Protein AF-A0A834I9S8-F1 (afdb_monomer)

Secondary structure (DSSP, 8-state):
----------------HHHHHHIIIIIS---PPPPPP-S-PPPHHHHHHHHHHHHHHHHHHHHHHHHHHHH------------PPPP-

Organism: Rhynchophorus ferrugineus (NCBI:txid354439)

Structure (mmCIF, N/CA/C/O backbone):
data_AF-A0A834I9S8-F1
#
_entry.id   AF-A0A834I9S8-F1
#
loop_
_atom_site.group_PDB
_atom_site.id
_a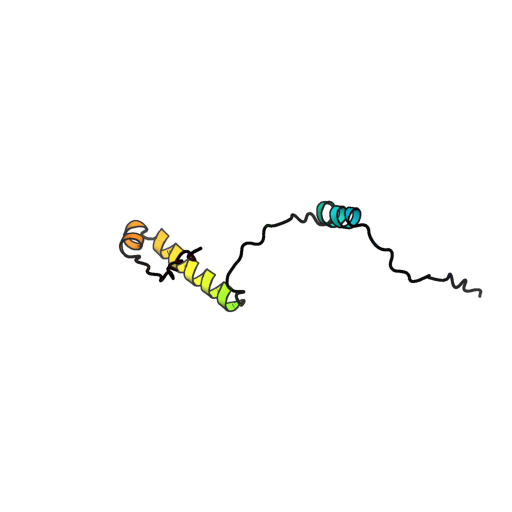tom_site.type_symbol
_atom_site.label_atom_id
_atom_site.label_alt_id
_atom_site.label_comp_id
_atom_site.label_asym_id
_atom_site.label_entity_id
_atom_site.label_seq_id
_atom_site.pdbx_PDB_ins_code
_atom_site.Cartn_x
_atom_site.Cartn_y
_atom_site.Cartn_z
_atom_site.occupancy
_atom_site.B_iso_or_equiv
_atom_site.auth_seq_id
_atom_site.auth_comp_id
_atom_site.auth_asym_id
_atom_site.auth_atom_id
_atom_site.pdbx_PDB_model_num
ATOM 1 N N . MET A 1 1 ? 32.906 11.238 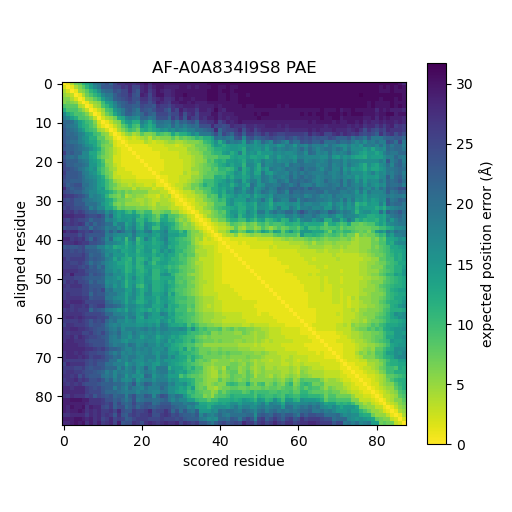-61.241 1.00 43.94 1 MET A N 1
ATOM 2 C CA . MET A 1 1 ? 31.898 10.520 -60.440 1.00 43.94 1 MET A CA 1
ATOM 3 C C . MET A 1 1 ? 32.556 9.228 -60.006 1.00 43.94 1 MET A C 1
ATOM 5 O O . MET A 1 1 ? 32.662 8.323 -60.818 1.00 43.94 1 MET A O 1
ATOM 9 N N . SER A 1 2 ? 33.110 9.220 -58.797 1.00 38.34 2 SER A N 1
ATOM 10 C CA . SER A 1 2 ? 33.755 8.050 -58.202 1.00 38.34 2 SER A CA 1
ATOM 11 C C . SER A 1 2 ? 33.212 7.953 -56.788 1.00 38.34 2 SER A C 1
ATOM 13 O O . SER A 1 2 ? 33.559 8.763 -55.933 1.00 38.34 2 SER A O 1
ATOM 15 N N . THR A 1 3 ? 32.258 7.051 -56.598 1.00 46.81 3 THR A N 1
ATOM 16 C CA . THR A 1 3 ? 31.727 6.709 -55.284 1.00 46.81 3 THR A CA 1
ATOM 17 C C . THR A 1 3 ? 32.686 5.675 -54.715 1.00 46.81 3 THR A C 1
ATOM 19 O O . THR A 1 3 ? 32.755 4.554 -55.211 1.00 46.81 3 THR A O 1
ATOM 22 N N . GLU A 1 4 ? 33.511 6.077 -53.752 1.00 52.66 4 GLU A N 1
ATOM 23 C CA . GLU A 1 4 ? 34.287 5.126 -52.963 1.00 52.66 4 GLU A CA 1
ATOM 24 C C . GLU A 1 4 ? 33.327 4.479 -51.965 1.00 52.66 4 GLU A C 1
ATOM 26 O O . GLU A 1 4 ? 33.040 5.019 -50.895 1.00 52.66 4 GLU A O 1
ATOM 31 N N . ASP A 1 5 ? 32.778 3.335 -52.367 1.00 49.25 5 ASP A N 1
ATOM 32 C CA . ASP A 1 5 ? 31.991 2.456 -51.512 1.00 49.25 5 ASP A CA 1
ATOM 33 C C . ASP A 1 5 ? 32.927 1.814 -50.480 1.00 49.25 5 ASP A C 1
ATOM 35 O O . ASP A 1 5 ? 33.447 0.711 -50.647 1.00 49.25 5 ASP A O 1
ATOM 39 N N . GLY A 1 6 ? 33.188 2.555 -49.403 1.00 51.25 6 GLY A N 1
ATOM 40 C CA . GLY A 1 6 ? 33.881 2.046 -48.230 1.00 51.25 6 GLY A CA 1
ATOM 41 C C . GLY A 1 6 ? 33.041 0.956 -47.572 1.00 51.25 6 GLY A C 1
ATOM 42 O O . GLY A 1 6 ? 32.006 1.248 -46.968 1.00 51.25 6 GLY A O 1
ATOM 43 N N . GLU A 1 7 ? 33.499 -0.292 -47.690 1.00 51.44 7 GLU A N 1
ATOM 44 C CA . GLU A 1 7 ? 32.929 -1.480 -47.057 1.00 51.44 7 GLU A CA 1
ATOM 45 C C . GLU A 1 7 ? 32.599 -1.220 -45.579 1.00 51.44 7 GLU 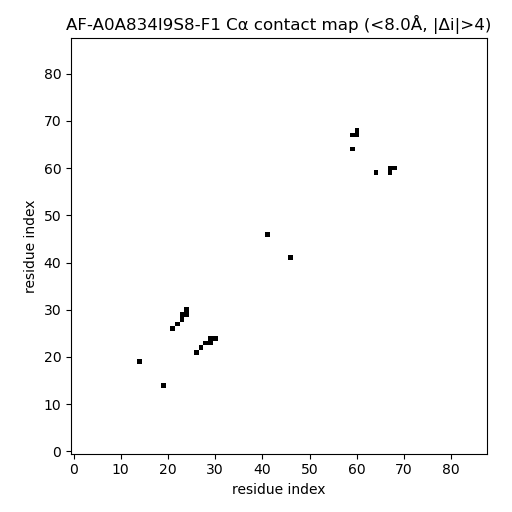A C 1
ATOM 47 O O . GLU A 1 7 ? 33.447 -1.267 -44.684 1.00 51.44 7 GLU A O 1
ATOM 52 N N . HIS A 1 8 ? 31.318 -0.986 -45.297 1.00 57.06 8 HIS A N 1
ATOM 53 C CA . HIS A 1 8 ? 30.784 -1.090 -43.950 1.00 57.06 8 HIS A CA 1
ATOM 54 C C . HIS A 1 8 ? 30.762 -2.575 -43.582 1.00 57.06 8 HIS A C 1
ATOM 56 O O . HIS A 1 8 ? 29.766 -3.269 -43.789 1.00 57.06 8 HIS A O 1
ATOM 62 N N . SER A 1 9 ? 31.869 -3.084 -43.032 1.00 54.19 9 SER A N 1
ATOM 63 C CA . SER A 1 9 ? 31.884 -4.404 -42.402 1.00 54.19 9 SER A CA 1
ATOM 64 C C . SER A 1 9 ? 30.916 -4.351 -41.209 1.00 54.19 9 SER A C 1
ATOM 66 O O . SER A 1 9 ? 31.248 -3.859 -40.127 1.00 54.19 9 SER A O 1
ATOM 68 N N . GLY A 1 10 ? 29.675 -4.773 -41.441 1.00 59.09 10 GLY A N 1
ATOM 69 C CA . GLY A 1 10 ? 28.539 -4.660 -40.529 1.00 59.09 10 GLY A CA 1
ATOM 70 C C . GLY A 1 10 ? 28.587 -5.637 -39.358 1.00 59.09 10 GLY A C 1
ATOM 71 O O . GLY A 1 10 ? 27.594 -6.299 -39.075 1.00 59.09 10 GLY A O 1
ATOM 72 N N . ARG A 1 11 ? 29.726 -5.754 -38.664 1.00 61.91 11 ARG A N 1
ATOM 73 C CA . ARG A 1 11 ? 29.763 -6.446 -37.371 1.00 61.91 11 ARG A CA 1
ATOM 74 C C . ARG A 1 11 ? 29.325 -5.475 -36.275 1.00 61.91 11 ARG A C 1
ATOM 76 O O . ARG A 1 11 ? 29.970 -4.435 -36.117 1.00 61.91 11 ARG A O 1
ATOM 83 N N . PRO A 1 12 ? 28.269 -5.784 -35.498 1.00 63.31 12 PRO A N 1
ATOM 84 C CA . PRO A 1 12 ? 27.911 -4.983 -34.337 1.00 63.31 12 PRO A CA 1
ATOM 85 C C . PRO A 1 12 ? 29.125 -4.871 -33.412 1.00 63.31 12 PRO A C 1
ATOM 87 O O . PRO A 1 12 ? 29.676 -5.883 -32.979 1.00 63.31 12 PRO A O 1
ATOM 90 N N . LYS A 1 13 ? 29.577 -3.643 -33.130 1.00 71.88 13 LYS A N 1
ATOM 91 C CA . LYS A 1 13 ? 30.604 -3.412 -32.109 1.00 71.88 13 LYS A CA 1
ATOM 92 C C . LYS A 1 13 ? 30.016 -3.813 -30.765 1.00 71.88 13 LYS A C 1
ATOM 94 O O . LYS A 1 13 ? 29.142 -3.128 -30.238 1.00 71.88 13 LYS A O 1
ATOM 99 N N . GLU A 1 14 ? 30.501 -4.920 -30.226 1.00 81.12 14 GLU A N 1
ATOM 100 C CA . GLU A 1 14 ? 30.104 -5.401 -28.914 1.00 81.12 14 GLU A CA 1
ATOM 101 C C . GLU A 1 14 ? 30.558 -4.383 -27.854 1.00 81.12 14 GLU A C 1
ATOM 103 O O . GLU A 1 14 ? 31.745 -4.078 -27.702 1.00 81.12 14 GLU A O 1
ATOM 108 N N . ILE A 1 15 ? 29.597 -3.757 -27.172 1.00 86.62 15 ILE A N 1
ATOM 109 C CA . ILE A 1 15 ? 29.880 -2.733 -26.164 1.00 86.62 15 ILE A CA 1
ATOM 110 C C . ILE A 1 15 ? 30.252 -3.440 -24.862 1.00 86.62 15 ILE A C 1
ATOM 112 O O . ILE A 1 15 ? 29.516 -4.295 -24.374 1.00 86.62 15 ILE A O 1
ATOM 116 N N . SER A 1 16 ? 31.372 -3.050 -24.250 1.00 93.31 16 SER A N 1
ATOM 117 C CA . SER A 1 16 ? 31.784 -3.647 -22.979 1.00 93.31 16 SER A CA 1
ATOM 118 C C . SER A 1 16 ? 30.803 -3.321 -21.845 1.00 93.31 16 SER A C 1
ATOM 120 O O . SER A 1 16 ? 30.324 -2.191 -21.714 1.00 93.31 16 SER A O 1
ATOM 122 N N . ILE A 1 17 ? 30.571 -4.287 -20.948 1.00 90.56 17 ILE A N 1
ATOM 123 C CA . ILE A 1 17 ? 29.706 -4.132 -19.760 1.00 90.56 17 ILE A CA 1
ATOM 124 C C . ILE A 1 17 ? 30.120 -2.914 -18.917 1.00 90.56 17 ILE A C 1
ATOM 126 O O . ILE A 1 17 ? 29.269 -2.180 -18.417 1.00 90.56 17 ILE A O 1
ATOM 130 N N . LYS A 1 18 ? 31.429 -2.645 -18.804 1.00 92.88 18 LYS A N 1
ATOM 131 C CA . LYS A 1 18 ? 31.957 -1.460 -18.105 1.00 92.88 18 LYS A CA 1
ATOM 132 C C . LYS A 1 18 ? 31.471 -0.157 -18.741 1.00 92.88 18 LYS A C 1
ATOM 134 O O . LYS A 1 18 ? 31.123 0.780 -18.024 1.00 92.88 18 LYS A O 1
ATOM 139 N N . ARG A 1 19 ? 31.431 -0.097 -20.076 1.00 92.75 19 ARG A N 1
ATOM 140 C CA . ARG A 1 19 ? 30.959 1.077 -20.815 1.00 92.75 19 ARG A CA 1
ATOM 141 C C . ARG A 1 19 ? 29.446 1.241 -20.699 1.00 92.75 19 ARG A C 1
ATOM 143 O O . ARG A 1 19 ? 29.001 2.355 -20.453 1.00 92.75 19 ARG A O 1
ATOM 150 N N . VAL A 1 20 ? 28.680 0.150 -20.751 1.00 91.31 20 VAL A N 1
ATOM 151 C CA . VAL A 1 20 ? 27.229 0.163 -20.478 1.00 91.31 20 VAL A CA 1
ATOM 152 C C . VAL A 1 20 ? 26.941 0.677 -19.064 1.00 91.31 20 VAL A C 1
ATOM 154 O O . VAL A 1 20 ? 26.160 1.609 -18.890 1.00 91.31 20 VAL A O 1
ATOM 157 N N . HIS A 1 21 ? 27.631 0.143 -18.053 1.00 89.62 21 HIS A N 1
ATOM 158 C CA . HIS A 1 21 ? 27.497 0.579 -16.662 1.00 89.62 21 HIS A CA 1
ATOM 159 C C . HIS A 1 21 ? 27.828 2.069 -16.495 1.00 89.62 21 HIS A C 1
ATOM 161 O O . HIS A 1 21 ? 27.105 2.802 -15.823 1.00 89.62 21 HIS A O 1
ATOM 167 N N . HIS A 1 22 ? 28.904 2.542 -17.130 1.00 92.19 22 HIS A N 1
ATOM 168 C CA . HIS A 1 22 ? 29.278 3.952 -17.097 1.00 92.19 22 HIS A CA 1
ATOM 169 C C . HIS A 1 22 ? 28.203 4.848 -17.731 1.00 92.19 22 HIS A C 1
ATOM 171 O O . HIS A 1 22 ? 27.841 5.860 -17.136 1.00 92.19 22 HIS A O 1
ATOM 177 N N . ILE A 1 23 ? 27.646 4.457 -18.883 1.00 92.94 23 ILE A N 1
ATOM 178 C CA . ILE A 1 23 ? 26.582 5.207 -19.566 1.00 92.94 23 ILE A CA 1
ATOM 179 C C . ILE A 1 23 ? 25.335 5.321 -18.681 1.00 92.94 23 ILE A C 1
ATOM 181 O O . ILE A 1 23 ? 24.885 6.432 -18.394 1.00 92.94 23 ILE A O 1
ATOM 185 N N . ILE A 1 24 ? 24.851 4.186 -18.170 1.00 92.25 24 ILE A N 1
ATOM 186 C CA . ILE A 1 24 ? 23.653 4.104 -17.322 1.00 92.25 24 ILE A CA 1
ATOM 187 C C . ILE A 1 24 ? 23.793 4.980 -16.068 1.00 92.25 24 ILE A C 1
ATOM 189 O O . ILE A 1 24 ? 22.866 5.700 -15.698 1.00 92.25 24 ILE A O 1
ATOM 193 N N . HIS A 1 25 ? 24.953 4.948 -15.410 1.00 89.06 25 HIS A N 1
ATOM 194 C CA . HIS A 1 25 ? 25.135 5.659 -14.145 1.00 89.06 25 HIS A C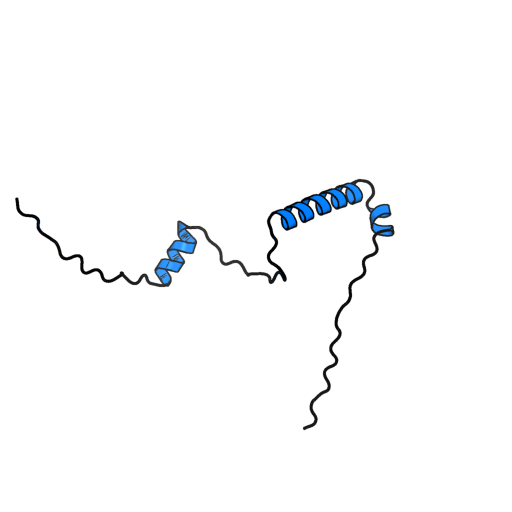A 1
ATOM 195 C C . HIS A 1 25 ? 25.537 7.128 -14.293 1.00 89.06 25 HIS A C 1
ATOM 197 O O . HIS A 1 25 ? 25.141 7.934 -13.456 1.00 89.06 25 HIS A O 1
ATOM 203 N N . LYS A 1 26 ? 26.348 7.488 -15.295 1.00 88.75 26 LYS A N 1
ATOM 204 C CA . LYS A 1 26 ? 26.922 8.841 -15.410 1.00 88.75 26 LYS A CA 1
ATOM 205 C C . LYS A 1 26 ? 26.160 9.754 -16.354 1.00 88.75 26 LYS A C 1
ATOM 207 O O . LYS A 1 26 ? 26.051 10.936 -16.058 1.00 88.75 26 LYS A O 1
ATOM 212 N N . TYR A 1 27 ? 25.635 9.219 -17.451 1.00 89.88 27 TYR A N 1
ATOM 213 C CA . TYR A 1 27 ? 24.924 10.019 -18.446 1.00 89.88 27 TYR A CA 1
ATOM 214 C C . TYR A 1 27 ? 23.407 9.922 -18.272 1.00 89.88 27 TYR A C 1
ATOM 216 O O . TYR A 1 27 ? 22.714 10.918 -18.439 1.00 89.88 27 TYR A O 1
ATOM 224 N N . SER A 1 28 ? 22.891 8.754 -17.876 1.00 85.12 28 SER A N 1
ATOM 225 C CA . SER A 1 28 ? 21.453 8.562 -17.626 1.00 85.12 28 SER A CA 1
ATOM 226 C C . SER A 1 28 ? 21.044 8.759 -16.161 1.00 85.12 28 SER A C 1
ATOM 228 O O . SER A 1 28 ? 19.857 8.703 -15.853 1.00 85.12 28 SER A O 1
ATOM 230 N N . SER A 1 29 ? 22.002 8.977 -15.247 1.00 86.50 29 SER A N 1
ATOM 231 C CA . SER A 1 29 ? 21.768 9.171 -13.802 1.00 86.50 29 SER A CA 1
ATOM 232 C C . SER A 1 29 ? 20.896 8.086 -13.148 1.00 86.50 29 SER A C 1
ATOM 234 O O . SER A 1 29 ? 20.226 8.321 -12.139 1.00 86.50 29 SER A O 1
ATOM 236 N N . MET A 1 30 ? 20.896 6.873 -13.705 1.00 88.94 30 MET A N 1
ATOM 237 C CA . MET A 1 30 ? 20.081 5.775 -13.199 1.00 88.94 30 MET A CA 1
ATOM 238 C C . MET A 1 30 ? 20.751 5.145 -11.977 1.00 88.94 30 MET A C 1
ATOM 240 O O . MET A 1 30 ? 21.975 4.995 -11.905 1.00 88.94 30 MET A O 1
ATOM 244 N N . ARG A 1 31 ? 19.942 4.728 -11.003 1.00 86.69 31 ARG A N 1
ATOM 245 C CA . ARG A 1 31 ? 20.395 3.985 -9.821 1.00 86.69 31 ARG A CA 1
ATOM 246 C C . ARG A 1 31 ? 19.788 2.590 -9.834 1.00 86.69 31 ARG A C 1
ATOM 248 O O . ARG A 1 31 ? 18.648 2.420 -10.258 1.00 86.69 31 ARG A O 1
ATOM 255 N N . LYS A 1 32 ? 20.538 1.599 -9.344 1.00 83.31 32 LYS A N 1
ATOM 256 C CA . LYS A 1 32 ? 19.979 0.266 -9.094 1.00 83.31 32 LYS A CA 1
ATOM 257 C C . LYS A 1 32 ? 18.947 0.392 -7.977 1.00 83.31 32 LYS A C 1
ATOM 259 O O . LYS A 1 32 ? 19.288 0.811 -6.873 1.00 83.31 32 LYS A O 1
ATOM 264 N N . LEU A 1 33 ? 17.701 0.052 -8.280 1.00 82.81 33 LEU A N 1
ATOM 265 C CA . LEU A 1 33 ? 16.639 -0.062 -7.292 1.00 82.81 33 LEU A CA 1
ATOM 266 C C . LEU A 1 33 ? 16.457 -1.538 -6.954 1.00 82.81 33 LEU A C 1
ATOM 268 O O . LEU A 1 33 ? 16.478 -2.392 -7.839 1.00 82.81 33 LEU A O 1
ATOM 272 N N . TRP A 1 34 ? 16.274 -1.833 -5.673 1.00 76.94 34 TRP A N 1
ATOM 273 C CA . TRP A 1 34 ? 15.815 -3.148 -5.255 1.00 76.94 34 TRP A CA 1
ATOM 274 C C . TRP A 1 34 ? 14.339 -3.269 -5.620 1.00 76.94 34 TRP A C 1
ATOM 276 O O . TRP A 1 34 ? 13.522 -2.460 -5.174 1.00 76.94 34 TRP A O 1
ATOM 286 N N . ALA A 1 35 ? 14.000 -4.260 -6.442 1.00 76.38 35 ALA A N 1
ATOM 287 C CA . ALA A 1 35 ? 12.608 -4.575 -6.714 1.00 76.38 35 ALA A CA 1
ATOM 288 C C . ALA A 1 35 ? 11.988 -5.158 -5.436 1.00 76.38 35 ALA A C 1
ATOM 290 O O . ALA A 1 35 ? 12.449 -6.175 -4.920 1.00 76.38 35 ALA A O 1
ATOM 291 N N . LYS A 1 36 ? 10.957 -4.497 -4.902 1.00 81.12 36 LYS A N 1
ATOM 292 C CA . LYS A 1 36 ? 10.094 -5.094 -3.880 1.00 81.12 36 LYS A CA 1
ATOM 293 C C . LYS A 1 36 ? 9.026 -5.917 -4.586 1.00 81.12 36 LYS A C 1
ATOM 295 O O . LYS A 1 36 ? 8.386 -5.418 -5.509 1.00 81.12 36 LYS A O 1
ATOM 300 N N . TRP A 1 37 ? 8.832 -7.154 -4.139 1.00 81.31 37 TRP A N 1
ATOM 301 C CA . TRP A 1 37 ? 7.756 -8.004 -4.634 1.00 81.31 37 TRP A CA 1
ATOM 302 C C . TRP A 1 37 ? 6.405 -7.384 -4.282 1.00 81.31 37 TRP A C 1
ATOM 304 O O . TRP A 1 37 ? 6.081 -7.187 -3.112 1.00 81.31 37 TRP A O 1
ATOM 314 N N . VAL A 1 38 ? 5.622 -7.074 -5.311 1.00 82.75 38 VAL A N 1
ATOM 315 C CA . VAL A 1 38 ? 4.214 -6.704 -5.191 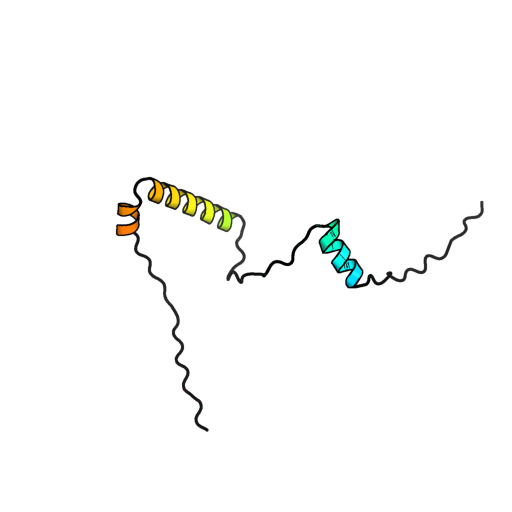1.00 82.75 38 VAL A CA 1
ATOM 316 C C . VAL A 1 38 ? 3.433 -7.815 -5.871 1.00 82.75 38 VAL A C 1
ATOM 318 O O . VAL A 1 38 ? 3.687 -8.116 -7.032 1.00 82.75 38 VAL A O 1
ATOM 321 N N . SER A 1 39 ? 2.506 -8.435 -5.138 1.00 78.62 39 SER A N 1
ATOM 322 C CA . SER A 1 39 ? 1.778 -9.641 -5.572 1.00 78.62 39 SER A CA 1
ATOM 323 C C . SER A 1 39 ? 1.073 -9.480 -6.927 1.00 78.62 39 SER A C 1
ATOM 325 O O . SER A 1 39 ? 0.913 -10.447 -7.668 1.00 78.62 39 SER A O 1
ATOM 327 N N . ARG A 1 40 ? 0.678 -8.251 -7.291 1.00 87.31 40 ARG A N 1
ATOM 328 C CA . ARG A 1 40 ? -0.071 -7.994 -8.520 1.00 87.31 40 ARG A CA 1
ATOM 329 C C . ARG A 1 40 ? 0.319 -6.688 -9.192 1.00 87.31 40 ARG A C 1
ATOM 331 O O . ARG A 1 40 ? 0.392 -5.644 -8.541 1.00 87.31 40 ARG A O 1
ATOM 338 N N . GLU A 1 41 ? 0.448 -6.732 -10.5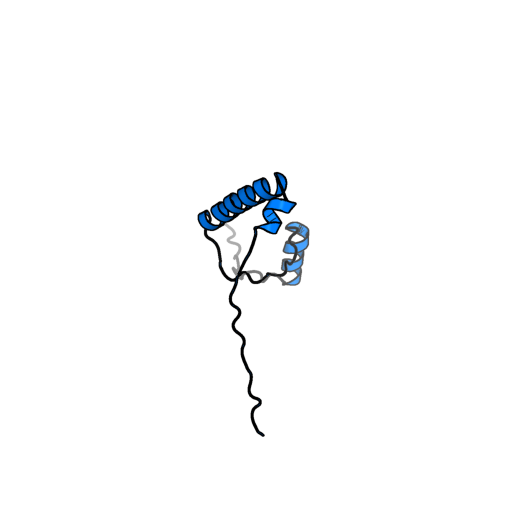13 1.00 91.44 41 GLU A N 1
ATOM 339 C CA . GLU A 1 41 ? 0.428 -5.525 -11.328 1.00 91.44 41 GLU A CA 1
ATOM 340 C C . GLU A 1 41 ? -0.996 -4.951 -11.377 1.00 91.44 41 GLU A C 1
ATOM 342 O O . GLU A 1 41 ? -1.982 -5.653 -11.634 1.00 91.44 41 GLU A O 1
ATOM 347 N N . LEU A 1 42 ? -1.108 -3.660 -11.070 1.00 93.38 42 LEU A N 1
ATOM 348 C CA . LEU A 1 42 ? -2.382 -2.955 -11.047 1.00 93.38 42 LEU A CA 1
ATOM 349 C C . LEU A 1 42 ? -2.618 -2.231 -12.369 1.00 93.38 42 LEU A C 1
ATOM 351 O O . LEU A 1 42 ? -1.739 -1.524 -12.867 1.00 93.38 42 LEU A O 1
ATOM 355 N N . THR A 1 43 ? -3.845 -2.325 -12.873 1.00 96.25 43 THR A N 1
ATOM 356 C CA . THR A 1 43 ? -4.324 -1.489 -13.979 1.00 96.25 43 THR A CA 1
ATOM 357 C C . THR A 1 43 ? -4.385 -0.021 -13.551 1.00 96.25 43 THR A C 1
ATOM 359 O O . THR A 1 43 ? -4.435 0.292 -12.357 1.00 96.25 43 THR A O 1
ATOM 362 N N . PHE A 1 44 ? -4.424 0.900 -14.516 1.00 96.94 44 PHE A N 1
ATOM 363 C CA . PHE A 1 44 ? -4.563 2.332 -14.236 1.00 96.94 44 PHE A CA 1
ATOM 364 C C . PHE A 1 44 ? -5.772 2.632 -13.330 1.00 96.94 44 PHE A C 1
ATOM 366 O O . PHE A 1 44 ? -5.625 3.270 -12.291 1.00 96.94 44 PHE A O 1
ATOM 373 N N . HIS A 1 45 ? -6.940 2.066 -13.645 1.00 97.88 45 HIS A N 1
ATOM 374 C CA . HIS A 1 45 ? -8.154 2.245 -12.841 1.00 97.88 45 HIS A CA 1
ATOM 375 C C . HIS A 1 45 ? -8.034 1.671 -11.422 1.00 97.88 45 HIS A C 1
ATOM 377 O O . HIS A 1 45 ? -8.562 2.243 -10.473 1.00 97.88 45 HIS A O 1
ATOM 383 N N . GLN A 1 46 ? -7.331 0.548 -11.236 1.00 96.75 46 GLN A N 1
ATOM 384 C CA . GLN A 1 46 ? -7.059 0.015 -9.895 1.00 96.75 46 GLN A CA 1
ATOM 385 C C . GLN A 1 46 ? -6.150 0.938 -9.080 1.00 96.75 46 GLN A C 1
ATOM 387 O O . GLN A 1 46 ? -6.350 1.065 -7.875 1.00 96.75 46 GLN A O 1
ATOM 392 N N . LYS A 1 47 ? -5.170 1.588 -9.719 1.00 96.25 47 LYS A N 1
ATOM 393 C CA . LYS A 1 47 ? -4.313 2.578 -9.055 1.00 96.25 47 LYS A CA 1
ATOM 394 C C . LYS A 1 47 ? -5.115 3.809 -8.649 1.00 96.25 47 LYS A C 1
ATOM 396 O O . LYS A 1 47 ? -4.999 4.220 -7.501 1.00 96.25 47 LYS A O 1
ATOM 401 N N . GLN A 1 48 ? -5.954 4.330 -9.546 1.00 98.31 48 GLN A N 1
ATOM 402 C CA . GLN A 1 48 ? -6.781 5.500 -9.253 1.00 98.31 48 GLN A CA 1
ATOM 403 C C . GLN A 1 48 ? -7.728 5.240 -8.079 1.00 98.31 48 GLN A C 1
ATOM 405 O O . GLN A 1 48 ? -7.677 5.975 -7.103 1.00 98.31 48 GLN A O 1
ATOM 410 N N . ARG A 1 49 ? -8.468 4.122 -8.092 1.00 98.12 49 ARG A N 1
ATOM 411 C CA . ARG A 1 49 ? -9.345 3.755 -6.965 1.00 98.12 49 ARG A CA 1
ATOM 412 C C . ARG A 1 49 ? -8.604 3.706 -5.631 1.00 98.12 49 ARG A C 1
ATOM 414 O O . ARG A 1 49 ? -9.083 4.242 -4.647 1.00 98.12 49 ARG A O 1
ATOM 421 N N . ARG A 1 50 ? -7.393 3.134 -5.601 1.00 97.38 50 ARG A N 1
ATOM 422 C CA . ARG A 1 50 ? -6.579 3.111 -4.374 1.00 97.38 50 ARG A CA 1
ATOM 423 C C . ARG A 1 50 ? -6.200 4.508 -3.887 1.00 97.38 50 ARG A C 1
ATOM 425 O O . ARG A 1 50 ? -6.096 4.693 -2.677 1.00 97.38 50 ARG A O 1
ATOM 432 N N . VAL A 1 51 ? -5.932 5.450 -4.794 1.00 98.00 51 VAL A N 1
ATOM 433 C CA . VAL A 1 51 ? -5.664 6.851 -4.433 1.00 98.00 51 VAL A CA 1
ATOM 434 C C . VAL A 1 51 ? -6.923 7.472 -3.842 1.00 98.00 51 VAL A C 1
ATOM 436 O O . VAL A 1 51 ? -6.859 7.974 -2.724 1.00 98.00 51 VAL A O 1
ATOM 439 N N . ASP A 1 52 ? -8.056 7.341 -4.529 1.00 98.38 52 ASP A N 1
ATOM 440 C CA . ASP A 1 52 ? -9.337 7.911 -4.103 1.00 98.38 52 ASP A CA 1
ATOM 441 C C . ASP A 1 52 ? -9.748 7.384 -2.710 1.00 98.38 52 ASP A C 1
ATOM 443 O O . ASP A 1 52 ? -10.014 8.169 -1.794 1.00 98.38 52 ASP A O 1
ATOM 447 N N . ASP A 1 53 ? -9.687 6.062 -2.509 1.00 97.19 53 ASP A N 1
ATOM 448 C CA . ASP A 1 53 ? -9.967 5.402 -1.226 1.00 97.19 53 ASP A CA 1
ATOM 449 C C . ASP A 1 53 ? -9.022 5.907 -0.117 1.00 97.19 53 ASP A C 1
ATOM 451 O O . ASP A 1 53 ? -9.437 6.193 1.010 1.00 97.19 53 ASP A O 1
ATOM 455 N N . SER A 1 54 ? -7.729 6.054 -0.432 1.00 97.12 54 SER A N 1
ATOM 456 C CA . SER A 1 54 ? -6.723 6.529 0.527 1.00 97.12 54 SER A CA 1
ATOM 457 C C . SER A 1 54 ? -6.949 7.990 0.912 1.00 97.12 54 SER A C 1
ATOM 459 O O . SER A 1 54 ? -6.796 8.347 2.081 1.00 97.12 54 SER A O 1
ATOM 461 N N . GLU A 1 55 ? -7.326 8.843 -0.040 1.00 98.25 55 GLU A N 1
ATOM 462 C CA . GLU A 1 55 ? -7.657 10.243 0.220 1.00 98.25 55 GLU A CA 1
ATOM 463 C C . GLU A 1 55 ? -8.897 10.376 1.105 1.00 98.25 55 GLU A C 1
ATOM 465 O O . GLU A 1 55 ? -8.913 11.203 2.023 1.00 98.25 55 GLU A O 1
ATOM 470 N N . GLN A 1 56 ? -9.916 9.543 0.881 1.00 96.12 56 GLN A N 1
ATOM 471 C CA . GLN A 1 56 ? -11.098 9.494 1.736 1.00 96.12 56 GLN A CA 1
ATOM 472 C C . GLN A 1 56 ? -10.730 9.070 3.165 1.00 96.12 56 GLN A C 1
ATOM 474 O O . GLN A 1 56 ? -11.080 9.768 4.121 1.00 96.12 56 GLN A O 1
ATOM 479 N N . CYS A 1 57 ? -9.962 7.989 3.322 1.00 93.62 57 CYS A N 1
ATOM 480 C CA . CYS A 1 57 ? -9.446 7.551 4.621 1.00 93.62 57 CYS A CA 1
ATOM 481 C C . CYS A 1 57 ? -8.631 8.647 5.317 1.00 93.62 57 CYS A C 1
ATOM 483 O O . CYS A 1 57 ? -8.821 8.909 6.506 1.00 93.62 57 CYS A O 1
ATOM 485 N N . LEU A 1 58 ? -7.773 9.353 4.578 1.00 96.19 58 LEU A N 1
ATOM 486 C CA . LEU A 1 58 ? -6.975 10.450 5.116 1.00 96.19 58 LEU A CA 1
ATOM 487 C C . LEU A 1 58 ? -7.844 11.606 5.623 1.00 96.19 58 LEU A C 1
ATOM 489 O O . LEU A 1 58 ? -7.545 12.164 6.680 1.00 96.19 58 LEU A O 1
ATOM 493 N N . LYS A 1 59 ? -8.912 11.972 4.902 1.00 96.88 59 LYS A N 1
ATOM 494 C CA . LYS A 1 59 ? -9.863 13.005 5.346 1.00 96.88 59 LYS A CA 1
ATOM 495 C C . LYS A 1 59 ? -10.526 12.610 6.668 1.00 96.88 59 LYS A C 1
ATOM 497 O O . LYS A 1 59 ? -10.559 13.429 7.584 1.00 96.88 59 LYS A O 1
ATOM 502 N N . MET A 1 60 ? -10.970 11.358 6.800 1.00 94.69 60 MET A N 1
ATOM 503 C CA . MET A 1 60 ? -11.588 10.846 8.032 1.00 94.69 60 MET A CA 1
ATOM 504 C C . MET A 1 60 ? -10.608 10.851 9.214 1.00 94.69 60 MET A C 1
ATOM 506 O O . MET A 1 60 ? -10.929 11.367 10.284 1.00 94.69 60 MET A O 1
ATOM 510 N N . ILE A 1 61 ? -9.375 10.379 8.996 1.00 95.56 61 ILE A N 1
ATOM 511 C CA . ILE A 1 61 ? -8.309 10.399 10.009 1.00 95.56 61 ILE A CA 1
ATOM 512 C C . ILE A 1 61 ? -7.981 11.833 10.442 1.00 95.56 61 ILE A C 1
ATOM 514 O O . ILE A 1 61 ? -7.772 12.082 11.626 1.00 95.56 61 ILE A O 1
ATOM 518 N N . LYS A 1 62 ? -7.918 12.788 9.506 1.00 96.56 62 LYS A N 1
ATOM 519 C CA . LYS A 1 62 ? -7.631 14.197 9.824 1.00 96.56 62 LYS A CA 1
ATOM 520 C C . LYS A 1 62 ? -8.768 14.874 10.585 1.00 96.56 62 LYS A C 1
ATOM 522 O O . LYS A 1 62 ? -8.490 15.724 11.422 1.00 96.56 62 LYS A O 1
ATOM 527 N N . HIS A 1 63 ? -10.015 14.510 10.296 1.00 96.56 63 HIS A N 1
ATOM 528 C CA . HIS A 1 63 ? -11.186 15.081 10.952 1.00 96.56 63 HIS A CA 1
ATOM 529 C C . HIS A 1 63 ? -11.279 14.666 12.427 1.00 96.56 63 HIS A C 1
ATOM 531 O O . HIS A 1 63 ? -11.436 15.518 13.295 1.00 96.56 63 HIS A O 1
ATOM 537 N N . ASN A 1 64 ? -11.158 13.367 12.724 1.00 95.12 64 ASN A N 1
ATOM 538 C CA . ASN A 1 64 ? -11.192 12.869 14.100 1.00 95.12 64 ASN A CA 1
ATOM 539 C C . ASN A 1 64 ? -10.426 11.547 14.239 1.00 95.12 64 ASN A C 1
ATOM 541 O O . ASN A 1 64 ? -10.998 10.459 14.277 1.00 95.12 64 ASN A O 1
ATOM 545 N N . LYS A 1 65 ? -9.099 11.650 14.331 1.00 94.50 65 LYS A N 1
ATOM 546 C CA . LYS A 1 65 ? -8.202 10.496 14.451 1.00 94.50 65 LYS A CA 1
ATOM 547 C C . LYS A 1 65 ? -8.561 9.521 15.587 1.00 94.50 65 LYS A C 1
ATOM 549 O O . LYS A 1 65 ? -8.597 8.325 15.301 1.00 94.50 65 LYS A O 1
ATOM 554 N N . PRO A 1 66 ? -8.774 9.953 16.850 1.00 95.69 66 PRO A N 1
ATOM 555 C CA . PRO A 1 66 ? -9.013 9.006 17.938 1.00 95.69 66 PRO A CA 1
ATOM 556 C C . PRO A 1 66 ? -10.333 8.244 17.777 1.00 95.69 66 PRO A C 1
ATOM 558 O O . PRO A 1 66 ? -10.363 7.039 18.012 1.00 95.69 66 PRO A O 1
ATOM 561 N N . GL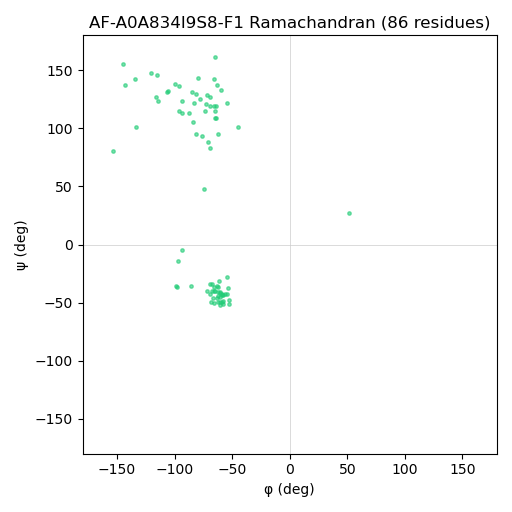U A 1 67 ? -11.401 8.904 17.328 1.00 94.81 67 GLU A N 1
ATOM 562 C CA . GLU A 1 67 ? -12.691 8.244 17.092 1.00 94.81 67 GLU A CA 1
ATOM 563 C C . GLU A 1 67 ? -12.640 7.292 15.893 1.00 94.81 67 GLU A C 1
ATOM 565 O O . GLU A 1 67 ? -13.095 6.152 16.005 1.00 94.81 67 GLU A O 1
ATOM 570 N N . PHE A 1 68 ? -11.999 7.709 14.796 1.00 91.94 68 PHE A N 1
ATOM 571 C CA . PHE A 1 68 ? -11.800 6.865 13.622 1.00 91.94 68 PHE A CA 1
ATOM 572 C C . PHE A 1 68 ? -11.044 5.578 13.976 1.00 91.94 68 PHE A C 1
ATOM 574 O O . PHE A 1 68 ? -11.512 4.484 13.674 1.00 91.94 68 PHE A O 1
ATOM 581 N N . LEU A 1 69 ? -9.901 5.692 14.665 1.00 93.38 69 LEU A N 1
ATOM 582 C CA . LEU A 1 69 ? -9.078 4.532 15.021 1.00 93.38 69 LEU A CA 1
ATOM 583 C C . LEU A 1 69 ? -9.755 3.612 16.044 1.00 93.38 69 LEU A C 1
ATOM 585 O O . LEU A 1 69 ? -9.581 2.403 15.956 1.00 93.38 69 LEU A O 1
ATOM 589 N N . CYS A 1 70 ? -10.546 4.154 16.976 1.00 94.88 70 CYS A N 1
ATOM 590 C CA . CYS A 1 70 ? -11.288 3.350 17.953 1.00 94.88 70 CYS A CA 1
ATOM 591 C C . CYS A 1 70 ? -12.296 2.399 17.281 1.00 94.88 70 CYS A C 1
ATOM 593 O O . CYS A 1 70 ? -12.554 1.306 17.778 1.00 94.88 70 CYS A O 1
ATOM 595 N N . ARG A 1 71 ? -12.852 2.799 16.132 1.00 92.62 71 ARG A N 1
ATOM 596 C CA . ARG A 1 71 ? -13.837 2.007 15.380 1.00 92.62 71 ARG A CA 1
ATOM 597 C C . ARG A 1 71 ? -13.231 1.186 14.244 1.00 92.62 71 ARG A C 1
ATOM 599 O O . ARG A 1 71 ? -13.912 0.322 13.696 1.00 92.62 71 ARG A O 1
ATOM 606 N N . TYR A 1 72 ? -11.987 1.460 13.862 1.00 90.06 72 TYR A N 1
ATOM 607 C CA . TYR A 1 72 ? -11.356 0.832 12.708 1.00 90.06 72 TYR A CA 1
ATOM 608 C C . TYR A 1 72 ? -10.806 -0.551 13.074 1.00 90.06 72 TYR A C 1
ATOM 610 O O . TYR A 1 72 ? -9.693 -0.683 13.580 1.00 90.06 72 TYR A O 1
ATOM 618 N N . VAL A 1 73 ? -11.600 -1.589 12.808 1.00 92.38 73 VAL A N 1
ATOM 619 C CA . VAL A 1 73 ? -11.227 -2.995 13.016 1.00 92.38 73 VAL A CA 1
ATOM 620 C C . VAL A 1 73 ? -10.954 -3.653 11.664 1.00 92.38 73 VAL A C 1
ATOM 622 O O . VAL A 1 73 ? -11.754 -3.534 10.739 1.00 92.38 73 VAL A O 1
ATOM 625 N N . THR A 1 74 ? -9.828 -4.358 11.546 1.00 94.25 74 THR A N 1
ATOM 626 C CA . THR A 1 74 ? -9.444 -5.114 10.342 1.00 94.25 74 THR A CA 1
ATOM 627 C C . THR A 1 74 ? -9.269 -6.589 10.670 1.00 94.25 74 THR A C 1
ATOM 629 O O . THR A 1 74 ? -8.798 -6.916 11.758 1.00 94.25 74 THR A O 1
ATOM 632 N N . MET A 1 75 ? -9.570 -7.467 9.717 1.00 95.31 75 MET A N 1
ATOM 633 C CA . MET A 1 75 ? -9.318 -8.903 9.817 1.00 95.31 75 MET A CA 1
ATOM 634 C C . MET A 1 75 ? -8.692 -9.392 8.513 1.00 95.31 75 MET A C 1
ATOM 636 O O . MET A 1 75 ? -9.059 -8.910 7.442 1.00 95.31 75 MET A O 1
ATOM 640 N N . ASP A 1 76 ? -7.745 -10.318 8.623 1.00 95.31 76 ASP A N 1
ATOM 641 C CA . ASP A 1 76 ? -7.126 -11.006 7.493 1.00 95.31 76 ASP A CA 1
ATOM 642 C C . ASP A 1 76 ? -6.813 -12.449 7.900 1.00 95.31 76 ASP A C 1
ATOM 644 O O . ASP A 1 76 ? -6.665 -12.750 9.090 1.00 95.31 76 ASP A O 1
ATOM 648 N N . GLU A 1 77 ? -6.723 -13.337 6.920 1.00 94.88 77 GLU A N 1
ATOM 649 C CA . GLU A 1 77 ? -6.450 -14.753 7.136 1.00 94.88 77 GLU A CA 1
ATOM 650 C C . GLU A 1 77 ? -5.010 -15.077 6.738 1.00 94.88 77 GLU A C 1
ATOM 652 O O . GLU A 1 77 ? -4.537 -14.720 5.659 1.00 94.88 77 GLU A O 1
ATOM 657 N N . ILE A 1 78 ? -4.298 -15.789 7.613 1.00 93.81 78 ILE A N 1
ATOM 658 C CA . ILE A 1 78 ? -2.930 -16.239 7.352 1.00 93.81 78 ILE A CA 1
ATOM 659 C C . ILE A 1 78 ? -2.922 -17.763 7.314 1.00 93.81 78 ILE A C 1
ATOM 661 O O . ILE A 1 78 ? -3.348 -18.424 8.261 1.0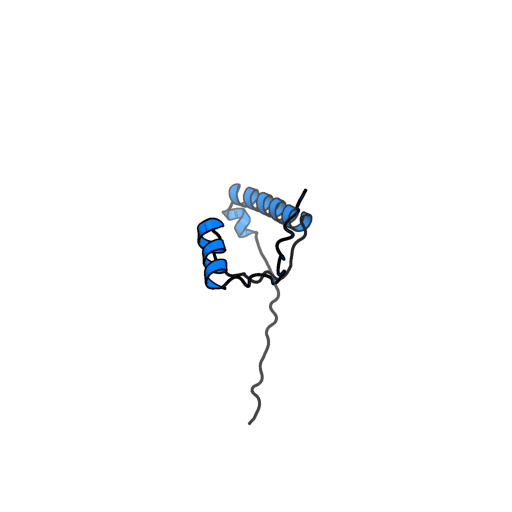0 93.81 78 ILE A O 1
ATOM 665 N N . TRP A 1 79 ? -2.381 -18.328 6.236 1.00 93.06 79 TRP A N 1
ATOM 666 C CA . TRP A 1 79 ? -2.146 -19.765 6.130 1.00 93.06 79 TRP A CA 1
ATOM 667 C C . TRP A 1 79 ? -0.958 -20.172 7.010 1.00 93.06 79 TRP A C 1
ATOM 669 O O . TRP A 1 79 ? 0.179 -19.772 6.757 1.00 93.06 79 TRP A O 1
ATOM 679 N N . LEU A 1 80 ? -1.213 -20.986 8.035 1.00 92.06 80 LEU A N 1
ATOM 680 C CA . LEU A 1 80 ? -0.180 -21.556 8.901 1.00 92.06 80 LEU A CA 1
ATOM 681 C C . LEU A 1 80 ? 0.186 -22.962 8.416 1.00 92.06 80 LEU A C 1
ATOM 683 O O . LEU A 1 80 ? -0.637 -23.874 8.446 1.00 92.06 80 LEU A O 1
ATOM 687 N N . HIS A 1 81 ? 1.429 -23.140 7.969 1.00 89.75 81 HIS A N 1
ATOM 688 C CA . HIS A 1 81 ? 1.944 -24.440 7.537 1.00 89.75 81 HIS A CA 1
ATOM 689 C C . HIS A 1 81 ? 2.658 -25.157 8.691 1.00 89.75 81 HIS A C 1
ATOM 691 O O . HIS A 1 81 ? 3.637 -24.640 9.234 1.00 89.75 81 HIS A O 1
ATOM 697 N N . GLN A 1 82 ? 2.221 -26.373 9.025 1.00 85.94 82 GLN A N 1
ATOM 698 C CA . GLN A 1 82 ? 2.914 -27.249 9.970 1.00 85.94 82 GLN A CA 1
ATOM 699 C C . GLN A 1 82 ? 3.860 -28.190 9.216 1.00 85.94 82 GLN A C 1
ATOM 701 O O . GLN A 1 82 ? 3.426 -29.075 8.485 1.00 85.94 82 GLN A O 1
ATOM 706 N N . SER A 1 83 ? 5.166 -28.019 9.415 1.00 85.00 83 SER A N 1
ATOM 707 C CA . SER A 1 83 ? 6.171 -28.931 8.862 1.00 85.00 83 SER A CA 1
ATOM 708 C C . SER A 1 83 ? 6.403 -30.099 9.819 1.00 85.00 83 SER A C 1
ATOM 710 O O . SER A 1 83 ? 6.951 -29.909 10.903 1.00 85.00 83 SER A O 1
ATOM 712 N N . THR A 1 84 ? 6.027 -31.316 9.426 1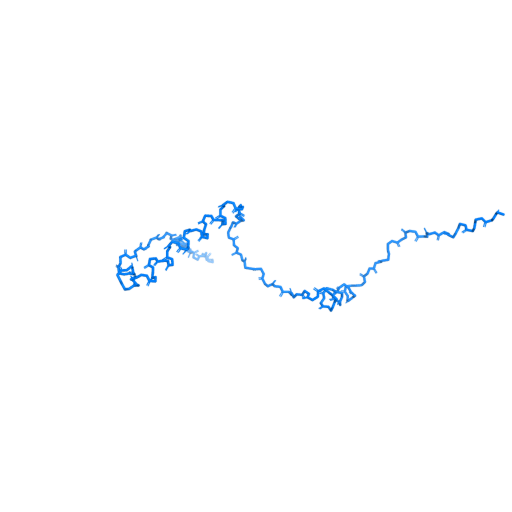.00 81.25 84 THR A N 1
ATOM 713 C CA . THR A 1 84 ? 6.463 -32.533 10.125 1.00 81.25 84 THR A CA 1
ATOM 714 C C . THR A 1 84 ? 7.899 -32.872 9.716 1.00 81.25 84 THR A C 1
ATOM 716 O O . THR A 1 84 ? 8.165 -32.984 8.514 1.00 81.25 84 THR A O 1
ATOM 719 N N . PRO A 1 85 ? 8.841 -33.033 10.664 1.00 81.00 85 PRO A N 1
ATOM 720 C CA . PRO A 1 85 ? 10.200 -33.442 10.336 1.00 81.00 85 PRO A CA 1
ATOM 721 C C . PRO A 1 85 ? 10.182 -34.844 9.721 1.00 81.00 85 PRO A C 1
ATOM 723 O O . PRO A 1 85 ? 9.453 -35.723 10.179 1.00 81.00 85 PRO A O 1
ATOM 726 N N . LYS A 1 86 ? 10.970 -35.049 8.662 1.00 74.62 86 LYS A N 1
ATOM 727 C CA . LYS A 1 86 ? 11.152 -36.382 8.081 1.00 74.62 86 LYS A CA 1
ATOM 728 C C . LYS A 1 86 ? 11.946 -37.234 9.070 1.00 74.62 86 LYS A C 1
ATOM 730 O O . LYS A 1 86 ? 13.011 -36.811 9.514 1.00 74.62 86 LYS A O 1
ATOM 735 N N . SER A 1 87 ? 11.414 -38.401 9.416 1.00 74.75 87 SER A N 1
ATOM 736 C CA . SER A 1 87 ? 12.137 -39.440 10.150 1.00 74.75 87 SER A CA 1
ATOM 737 C C . SER A 1 87 ? 13.358 -39.874 9.332 1.00 74.75 87 SER A C 1
ATOM 739 O O . SER A 1 87 ? 13.220 -40.085 8.124 1.00 74.75 87 SER A O 1
ATOM 741 N N . ASN A 1 88 ? 14.522 -39.967 9.981 1.00 63.50 88 ASN A N 1
ATOM 742 C CA . ASN A 1 88 ? 15.730 -40.572 9.406 1.00 63.50 88 ASN A CA 1
ATOM 743 C C . ASN A 1 88 ? 15.617 -42.096 9.362 1.00 63.50 88 ASN A C 1
ATOM 745 O O . ASN A 1 88 ? 14.970 -42.650 10.282 1.00 63.50 88 ASN A O 1
#

pLDDT: mean 85.11, std 14.85, range [38.34, 98.38]

Foldseek 3Di:
DDDPPDDPPPDPDDDDPVRVVCCCCPVVVDDDDDDDDDPDDDDPVRVVVVVVVVVVVVVVCVVPVVVSVVPDDDDDDDDDDDDDDDDD

Solvent-accessible surface area (backbone atoms only — not comparable to full-atom values): 6136 Å² total; per-residue (Å²): 142,81,82,82,80,73,80,76,77,83,67,81,79,82,76,53,69,70,56,54,53,47,44,43,45,70,76,64,66,52,72,94,73,84,84,75,92,64,100,64,91,71,53,72,68,57,52,49,50,55,50,55,55,49,52,53,52,48,52,49,41,70,74,41,44,71,66,47,57,75,69,63,80,85,86,86,89,78,90,82,83,84,80,77,80,81,82,131

Radius of gyration: 28.74 Å; Cα contacts (8 Å, |Δi|>4): 12; chains: 1; bounding box: 48×56×78 Å

Sequence (88 aa):
MSTEDGEHSGRPKEISIKRVHHIIHKYSSMRKLWAKWVSRELTFHQKQRRVDDSEQCLKMIKHNKPEFLCRYVTMDEIWLHQSTPKSN

InterPro domains:
  IPR036397 Ribonuclease H superfamily [G3DSA:3.30.420.10] (37-88)
  IPR052709 Transposase-Methyltransferase Hybrid [PTHR46060] (15-86)

Mean predicted aligned error: 13.94 Å